Protein AF-A0A0C9RGE3-F1 (afdb_monomer)

Sequence (109 aa):
MDQAPSDNELRKIIDKLAQFVARNGPEFEQMTKNKQKDNPKFSFLFGGDYFNYYQYKVTTEQASKSIKKNKVTKNSISLLDSEIFNEKSDKQQVHLFLFTKVFEKMNFS

Solvent-accessible surface area (backbone atoms only — not comparable to full-atom values): 6732 Å² total; per-residue (Å²): 130,70,62,75,62,88,49,66,66,58,37,51,52,42,53,52,49,16,46,48,28,40,70,77,35,68,68,57,48,55,51,48,47,72,74,35,70,89,37,77,89,49,39,29,79,76,77,39,76,51,31,65,36,36,52,53,43,21,52,49,48,40,54,63,52,62,80,70,71,85,71,90,77,91,87,86,87,84,84,85,70,88,84,77,77,83,66,102,66,50,71,60,50,56,49,49,52,51,44,50,57,51,49,60,72,58,54,85,120

Radius of gyration: 16.35 Å; Cα contacts (8 Å, |Δi|>4): 56; chains: 1; bounding box: 42×37×40 Å

Mean predicted aligned error: 12.07 Å

Organism: NCBI:txid64838

Foldseek 3Di:
DQDQDPDPLLNVVLLVVLLVCLVPHCVLLVVCCVVCVVPPSCVLSVVDRCVVVSVVSNVVSNVVVVVVPDDDDDDDPDPDPVPPDDDPPCVVVVVVVVSVVVVVVVPPD

InterPro domains:
  IPR000061 SWAP/Surp [PF01805] (11-59)
  IPR000061 SWAP/Surp [PS50128] (13-55)
  IPR000061 SWAP/Surp [SM00648] (11-63)
  IPR035967 SWAP/Surp superfamily [G3DSA:1.10.10.790] (2-67)
  IPR035967 SWAP/Surp superfamily [SSF109905] (3-59)

Nearest PDB structures (foldseek):
  7vh9-assembly1_A  TM=6.049E-01  e=6.615E-04  Homo sapiens

Structure (mmCIF, N/CA/C/O backbone):
data_AF-A0A0C9RGE3-F1
#
_entry.id   AF-A0A0C9RGE3-F1
#
loop_
_atom_site.group_PDB
_atom_site.id
_atom_site.type_symbol
_atom_site.label_atom_id
_atom_site.label_alt_id
_atom_site.label_comp_id
_atom_site.label_asym_id
_atom_site.label_entity_id
_atom_site.label_seq_id
_atom_site.pdbx_PDB_ins_code
_atom_site.Cartn_x
_atom_site.Cartn_y
_atom_site.Cartn_z
_atom_site.occupancy
_atom_site.B_iso_or_equiv
_atom_site.auth_seq_id
_atom_site.auth_comp_id
_atom_site.auth_asym_id
_atom_si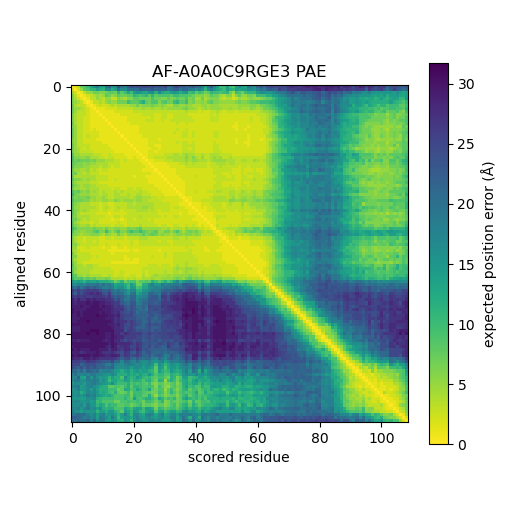te.auth_atom_id
_atom_site.pdbx_PDB_model_num
ATOM 1 N N . MET A 1 1 ? 6.937 -19.970 5.273 1.00 50.19 1 MET A N 1
ATOM 2 C CA . MET A 1 1 ? 7.220 -18.638 5.843 1.00 50.19 1 MET A CA 1
ATOM 3 C C . MET A 1 1 ? 7.500 -17.727 4.674 1.00 50.19 1 MET A C 1
ATOM 5 O O . MET A 1 1 ? 8.404 -18.035 3.907 1.00 50.19 1 MET A O 1
ATOM 9 N N . ASP A 1 2 ? 6.673 -16.706 4.486 1.00 60.56 2 ASP A N 1
ATOM 10 C CA . ASP A 1 2 ? 6.745 -15.837 3.314 1.00 60.56 2 ASP A CA 1
ATOM 11 C C . ASP A 1 2 ? 8.046 -15.036 3.333 1.00 60.56 2 ASP A C 1
ATOM 13 O O . ASP A 1 2 ? 8.322 -14.270 4.258 1.00 60.56 2 ASP A O 1
ATOM 17 N N . GLN A 1 3 ? 8.885 -15.294 2.334 1.00 77.94 3 GLN A N 1
ATOM 18 C CA . GLN A 1 3 ? 10.219 -14.730 2.218 1.00 77.94 3 GLN A CA 1
ATOM 19 C C . GLN A 1 3 ? 10.124 -13.216 2.021 1.00 77.94 3 GLN A C 1
ATOM 21 O O . GLN A 1 3 ? 9.426 -12.746 1.127 1.00 77.94 3 GLN A O 1
ATOM 26 N N . ALA A 1 4 ? 10.828 -12.446 2.851 1.00 77.50 4 ALA A N 1
ATOM 27 C CA . ALA A 1 4 ? 10.971 -11.015 2.621 1.00 77.50 4 ALA A CA 1
ATOM 28 C C . ALA A 1 4 ? 11.855 -10.775 1.381 1.00 77.50 4 ALA A C 1
ATOM 30 O O . ALA A 1 4 ? 12.812 -11.529 1.171 1.00 77.50 4 ALA A O 1
ATOM 31 N N . PRO A 1 5 ? 11.594 -9.721 0.590 1.00 82.88 5 PRO A N 1
ATOM 32 C CA . PRO A 1 5 ? 12.460 -9.374 -0.528 1.00 82.88 5 PRO A CA 1
ATOM 33 C C . PRO A 1 5 ? 13.894 -9.107 -0.068 1.00 82.88 5 PRO A C 1
ATOM 35 O O . PRO A 1 5 ? 14.112 -8.413 0.929 1.00 82.88 5 PRO A O 1
ATOM 38 N N . SER A 1 6 ? 14.873 -9.621 -0.8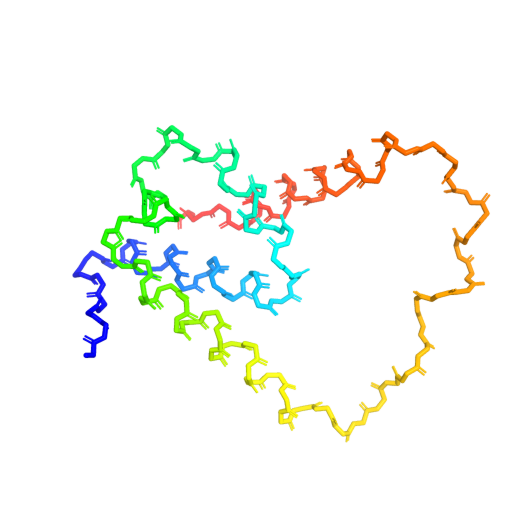17 1.00 84.75 6 SER A N 1
ATOM 39 C CA . SER A 1 6 ? 16.292 -9.283 -0.618 1.00 84.75 6 SER A CA 1
ATOM 40 C C . SER A 1 6 ? 16.588 -7.824 -0.975 1.00 84.75 6 SER A C 1
ATOM 42 O O . SER A 1 6 ? 17.494 -7.217 -0.407 1.00 84.75 6 SER A O 1
ATOM 44 N N . ASP A 1 7 ? 15.807 -7.252 -1.893 1.00 87.81 7 ASP A N 1
ATOM 45 C CA . ASP A 1 7 ? 15.865 -5.836 -2.232 1.00 87.81 7 ASP A CA 1
ATOM 46 C C . ASP A 1 7 ? 15.255 -4.992 -1.099 1.00 87.81 7 ASP A C 1
ATOM 48 O O . ASP A 1 7 ? 14.054 -5.048 -0.810 1.00 87.81 7 ASP A O 1
ATOM 52 N N . ASN A 1 8 ? 16.107 -4.187 -0.459 1.00 87.94 8 ASN A N 1
ATOM 53 C CA . ASN A 1 8 ? 15.714 -3.288 0.621 1.00 87.94 8 ASN A CA 1
ATOM 54 C C . ASN A 1 8 ? 14.681 -2.247 0.171 1.00 87.94 8 ASN A C 1
ATOM 56 O O . ASN A 1 8 ? 13.817 -1.881 0.970 1.00 87.94 8 ASN A O 1
ATOM 60 N N . GLU A 1 9 ? 14.740 -1.781 -1.076 1.00 87.00 9 GLU A N 1
ATOM 61 C CA . GLU A 1 9 ? 13.781 -0.811 -1.602 1.00 87.00 9 GLU A CA 1
ATOM 62 C C . GLU A 1 9 ? 12.417 -1.462 -1.822 1.00 87.00 9 GLU A C 1
ATOM 64 O O . GLU A 1 9 ? 11.402 -0.937 -1.359 1.00 87.00 9 GLU A O 1
ATOM 69 N N . LEU A 1 10 ? 12.381 -2.659 -2.414 1.00 88.81 10 LEU A N 1
ATOM 70 C CA . LEU A 1 10 ? 11.139 -3.418 -2.570 1.00 88.81 10 LEU A CA 1
ATOM 71 C C . LEU A 1 10 ? 10.499 -3.744 -1.214 1.00 88.81 10 LEU A C 1
ATOM 73 O O . LEU A 1 10 ? 9.293 -3.561 -1.035 1.00 88.81 10 LEU A O 1
ATOM 77 N N . ARG A 1 11 ? 11.305 -4.145 -0.222 1.00 89.81 11 ARG A N 1
ATOM 78 C CA . ARG A 1 11 ? 10.816 -4.384 1.143 1.00 89.81 11 ARG A CA 1
ATOM 79 C C . ARG A 1 11 ? 10.190 -3.128 1.747 1.00 89.81 11 ARG A C 1
ATOM 81 O O . ARG A 1 11 ? 9.078 -3.200 2.263 1.00 89.81 11 ARG A O 1
ATOM 88 N N . LYS A 1 12 ? 10.853 -1.969 1.638 1.00 88.62 12 LYS A N 1
ATOM 89 C CA . LYS A 1 12 ? 10.312 -0.682 2.116 1.00 88.62 12 LYS A CA 1
ATOM 90 C C . LYS A 1 12 ? 8.992 -0.331 1.432 1.00 88.62 12 LYS A C 1
ATOM 92 O O . LYS A 1 12 ? 8.083 0.155 2.104 1.00 88.62 12 LYS A O 1
ATOM 97 N N . ILE A 1 13 ? 8.880 -0.561 0.122 1.00 88.94 13 ILE A N 1
ATOM 98 C CA . ILE A 1 13 ? 7.649 -0.312 -0.642 1.00 88.94 13 ILE A CA 1
ATOM 99 C C . ILE A 1 13 ? 6.504 -1.161 -0.096 1.00 88.94 13 ILE A C 1
ATOM 101 O O . ILE A 1 13 ? 5.449 -0.617 0.240 1.00 88.94 13 ILE A O 1
ATOM 105 N N . ILE A 1 14 ? 6.732 -2.467 0.060 1.00 91.12 14 ILE A N 1
ATOM 106 C CA . ILE A 1 14 ? 5.733 -3.402 0.585 1.00 91.12 14 ILE A CA 1
ATOM 107 C C . ILE A 1 14 ? 5.330 -3.026 2.015 1.00 91.12 14 ILE A C 1
ATOM 109 O O . ILE A 1 14 ? 4.138 -2.927 2.303 1.00 91.12 14 ILE A O 1
ATOM 113 N N . ASP A 1 15 ? 6.298 -2.751 2.891 1.00 90.00 15 ASP A N 1
ATOM 114 C CA . ASP A 1 15 ? 6.050 -2.379 4.286 1.00 90.00 15 ASP A CA 1
ATOM 115 C C . ASP A 1 15 ? 5.216 -1.095 4.406 1.00 90.00 15 ASP A C 1
ATOM 117 O O . ASP A 1 15 ? 4.213 -1.066 5.129 1.00 90.00 15 ASP A O 1
ATOM 121 N N . LYS A 1 16 ? 5.590 -0.024 3.688 1.00 88.69 16 LYS A N 1
ATOM 122 C CA . LYS A 1 16 ? 4.835 1.239 3.741 1.00 88.69 16 LYS A CA 1
ATOM 123 C C . LYS A 1 16 ? 3.443 1.081 3.141 1.00 88.69 16 LYS A C 1
ATOM 125 O O . LYS A 1 16 ? 2.485 1.603 3.711 1.00 88.69 16 LYS A O 1
ATOM 130 N N . LEU A 1 17 ? 3.311 0.364 2.021 1.00 89.62 17 LEU A N 1
ATOM 131 C CA . LEU A 1 17 ? 2.005 0.133 1.409 1.00 89.62 17 LEU A CA 1
ATOM 132 C C . LEU A 1 17 ? 1.105 -0.686 2.336 1.00 89.62 17 LEU A C 1
ATOM 134 O O . LEU A 1 17 ? -0.062 -0.345 2.513 1.00 89.62 17 LEU A O 1
ATOM 138 N N . ALA A 1 18 ? 1.646 -1.724 2.971 1.00 91.31 18 ALA A N 1
ATOM 139 C CA . ALA A 1 18 ? 0.907 -2.542 3.918 1.00 91.31 18 ALA A CA 1
ATOM 140 C C . ALA A 1 18 ? 0.403 -1.721 5.108 1.00 91.31 18 ALA A C 1
ATOM 142 O O . ALA A 1 18 ? -0.773 -1.798 5.458 1.00 91.31 18 ALA A O 1
ATOM 143 N N . GLN A 1 19 ? 1.256 -0.867 5.678 1.00 87.88 19 GLN A N 1
ATOM 144 C CA . GLN A 1 19 ? 0.862 0.054 6.740 1.00 87.88 19 GLN A CA 1
ATOM 145 C C . GLN A 1 19 ? -0.210 1.050 6.275 1.00 87.88 19 GLN A C 1
ATOM 147 O O . GLN A 1 19 ? -1.135 1.368 7.026 1.00 87.88 19 GLN A O 1
ATOM 152 N N . PHE A 1 20 ? -0.099 1.556 5.048 1.00 84.75 20 PHE A N 1
ATOM 153 C CA . PHE A 1 20 ? -1.057 2.497 4.484 1.00 84.75 20 PHE A CA 1
ATOM 154 C C . PHE A 1 20 ? -2.433 1.854 4.269 1.00 84.75 20 PHE A C 1
ATOM 156 O O . PHE A 1 20 ? -3.440 2.405 4.715 1.00 84.75 20 PHE A O 1
ATOM 163 N N . VAL A 1 21 ? -2.481 0.662 3.677 1.00 88.31 21 VAL A N 1
ATOM 164 C CA . VAL A 1 21 ? -3.720 -0.100 3.451 1.00 88.31 21 VAL A CA 1
ATOM 165 C C . VAL A 1 21 ? -4.326 -0.567 4.774 1.00 88.31 21 VAL A C 1
ATOM 167 O O . VAL A 1 21 ? -5.522 -0.405 5.004 1.00 88.31 21 VAL A O 1
ATOM 170 N N . ALA A 1 22 ? -3.508 -1.027 5.723 1.00 87.00 22 ALA A N 1
ATOM 171 C CA . ALA A 1 22 ? -3.962 -1.342 7.076 1.00 87.00 22 ALA A CA 1
ATOM 172 C C . ALA A 1 22 ? -4.540 -0.124 7.816 1.00 87.00 22 ALA A C 1
ATOM 174 O O . ALA A 1 22 ? -5.381 -0.258 8.715 1.00 87.00 22 ALA A O 1
ATOM 175 N N . ARG A 1 23 ? -4.077 1.085 7.473 1.00 82.19 23 ARG A N 1
ATOM 176 C CA . ARG A 1 23 ? -4.555 2.318 8.091 1.00 82.19 23 ARG A CA 1
ATOM 177 C C . ARG A 1 23 ? -5.849 2.834 7.496 1.00 82.19 23 ARG A C 1
ATOM 179 O O . ARG A 1 23 ? -6.708 3.219 8.289 1.00 82.19 23 ARG A O 1
ATOM 186 N N . ASN A 1 24 ? -5.936 2.852 6.172 1.00 78.00 24 ASN A N 1
ATOM 187 C CA . ASN A 1 24 ? -6.969 3.572 5.438 1.00 78.00 24 ASN A CA 1
ATOM 188 C C . ASN A 1 24 ? -8.014 2.661 4.779 1.00 78.00 24 ASN A C 1
ATOM 190 O O . ASN A 1 24 ? -9.076 3.153 4.423 1.00 78.00 24 ASN A O 1
ATOM 194 N N . GLY A 1 25 ? -7.744 1.359 4.663 1.00 81.19 25 GLY A N 1
ATOM 195 C CA . GLY A 1 25 ? -8.670 0.375 4.105 1.00 81.19 25 GLY A CA 1
ATOM 196 C C . GLY A 1 25 ? -8.205 -0.240 2.777 1.00 81.19 25 GLY A C 1
ATOM 197 O O . GLY A 1 25 ? -7.257 0.251 2.152 1.00 81.19 25 GLY A O 1
ATOM 198 N N . PRO A 1 26 ? -8.855 -1.338 2.350 1.00 80.88 26 PRO A N 1
ATOM 199 C CA . PRO A 1 26 ? -8.547 -2.058 1.110 1.00 80.88 26 PRO A CA 1
ATOM 200 C C . PRO A 1 26 ? -8.850 -1.260 -0.172 1.00 80.88 26 PRO A C 1
ATOM 202 O O . PRO A 1 26 ? -8.291 -1.556 -1.226 1.00 80.88 26 PRO A O 1
ATOM 205 N N . GLU A 1 27 ? -9.678 -0.215 -0.114 1.00 80.81 27 GLU A N 1
ATOM 206 C CA . GLU A 1 27 ? -9.984 0.663 -1.254 1.00 80.81 27 GLU A CA 1
ATOM 207 C C . GLU A 1 27 ? -8.712 1.324 -1.80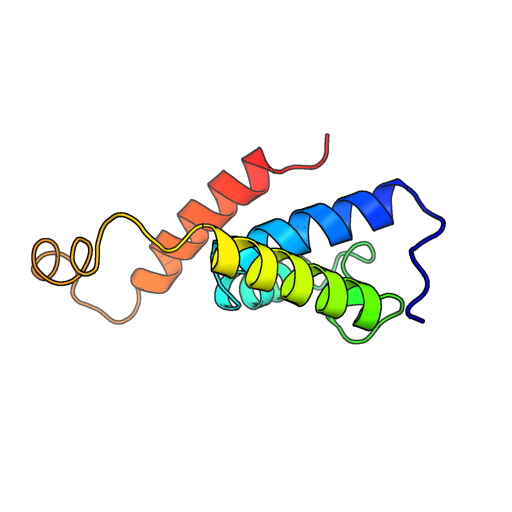6 1.00 80.81 27 GLU A C 1
ATOM 209 O O . GLU A 1 27 ? -8.526 1.465 -3.016 1.00 80.81 27 GLU A O 1
ATOM 214 N N . PHE A 1 28 ? -7.778 1.658 -0.917 1.00 83.25 28 PHE A N 1
ATOM 215 C CA . PHE A 1 28 ? -6.486 2.228 -1.280 1.00 83.25 28 PHE A CA 1
ATOM 216 C C . PHE A 1 28 ? -5.551 1.233 -1.971 1.00 83.25 28 PHE A C 1
ATOM 218 O O . PHE A 1 28 ? -4.730 1.632 -2.802 1.00 83.25 28 PHE A O 1
ATOM 225 N N . GLU A 1 29 ? -5.680 -0.059 -1.666 1.00 87.00 29 GLU A N 1
ATOM 226 C CA . GLU A 1 29 ? -4.958 -1.109 -2.383 1.00 87.00 29 GLU A CA 1
ATOM 227 C C . GLU A 1 29 ? -5.410 -1.150 -3.846 1.00 87.00 29 GLU A C 1
ATOM 229 O O . GLU A 1 29 ? -4.574 -1.128 -4.748 1.00 87.00 29 GLU A O 1
ATOM 234 N N . GLN A 1 30 ? -6.725 -1.120 -4.088 1.00 84.88 30 GLN A N 1
ATOM 235 C CA . GLN A 1 30 ? -7.307 -1.123 -5.437 1.00 84.88 30 GLN A CA 1
ATOM 236 C C . GLN A 1 30 ? -6.873 0.098 -6.255 1.00 84.88 30 GLN A C 1
ATOM 238 O O . GLN A 1 30 ? -6.520 -0.013 -7.428 1.00 84.88 30 GLN A O 1
ATOM 243 N N . MET A 1 31 ? -6.823 1.273 -5.632 1.00 81.62 31 MET A N 1
ATOM 244 C CA . MET A 1 31 ? -6.346 2.482 -6.305 1.00 81.62 31 MET A CA 1
ATOM 245 C C . MET A 1 31 ? -4.855 2.421 -6.627 1.00 81.62 31 MET A C 1
ATOM 247 O O . MET A 1 31 ? -4.448 2.821 -7.718 1.00 81.62 31 MET A O 1
ATOM 251 N N . THR A 1 32 ? -4.046 1.886 -5.706 1.00 84.25 32 THR A N 1
ATOM 252 C CA . THR A 1 32 ? -2.610 1.683 -5.934 1.00 84.25 32 THR A CA 1
ATOM 253 C C . THR A 1 32 ? -2.384 0.694 -7.072 1.00 84.25 32 THR A C 1
ATOM 255 O O . THR A 1 32 ? -1.593 0.989 -7.963 1.00 84.25 32 THR A O 1
ATOM 258 N N . LYS A 1 33 ? -3.140 -0.412 -7.110 1.00 87.44 33 LYS A N 1
ATOM 259 C CA . LYS A 1 33 ? -3.164 -1.358 -8.235 1.00 87.44 33 LYS A CA 1
ATOM 260 C C . LYS A 1 33 ? -3.460 -0.632 -9.546 1.00 87.44 33 LYS A C 1
ATOM 262 O O . LYS A 1 33 ? -2.642 -0.651 -10.454 1.00 87.44 33 LYS A O 1
ATOM 267 N N . ASN A 1 34 ? -4.561 0.107 -9.628 1.00 85.81 34 ASN A N 1
ATOM 268 C CA . ASN A 1 34 ? -4.934 0.801 -10.863 1.00 85.81 34 ASN A CA 1
ATOM 269 C C . ASN A 1 34 ? -3.885 1.827 -11.324 1.00 85.81 34 ASN A C 1
ATOM 271 O O . ASN A 1 34 ? -3.645 1.960 -12.523 1.00 85.81 34 ASN A O 1
ATOM 275 N N . LYS A 1 35 ? -3.248 2.544 -10.389 1.00 82.62 35 LYS A N 1
ATOM 276 C CA . LYS A 1 35 ? -2.263 3.592 -10.701 1.00 82.62 35 LYS A CA 1
ATOM 277 C C . LYS A 1 35 ? -0.878 3.042 -11.044 1.00 82.62 35 LYS A C 1
ATOM 279 O O . LYS A 1 35 ? -0.170 3.660 -11.830 1.00 82.62 35 LYS A O 1
ATOM 284 N N . GLN A 1 36 ? -0.492 1.920 -10.440 1.00 86.31 36 GLN A N 1
ATOM 285 C CA . GLN A 1 36 ? 0.838 1.314 -10.562 1.00 86.31 36 GLN A CA 1
ATOM 286 C C . GLN A 1 36 ? 0.821 0.009 -11.366 1.00 86.31 36 GLN A C 1
ATOM 288 O O . GLN A 1 36 ? 1.792 -0.741 -11.323 1.00 86.31 36 GLN A O 1
ATOM 293 N N . LYS A 1 37 ? -0.254 -0.262 -12.118 1.00 84.81 37 LYS A N 1
ATOM 294 C CA . LYS A 1 37 ? -0.385 -1.464 -12.957 1.00 84.81 37 LYS A CA 1
ATOM 295 C C . LYS A 1 37 ? 0.777 -1.645 -13.941 1.00 84.81 37 LYS A C 1
ATOM 297 O O . LYS A 1 37 ? 1.166 -2.771 -14.215 1.00 84.81 37 LYS A O 1
ATOM 302 N N . ASP A 1 38 ? 1.352 -0.539 -14.412 1.00 85.38 38 ASP A N 1
ATOM 303 C CA . ASP A 1 38 ? 2.453 -0.529 -15.380 1.00 85.38 38 ASP A CA 1
ATOM 304 C C . ASP A 1 38 ? 3.834 -0.446 -14.692 1.00 85.38 38 ASP A C 1
ATOM 306 O O . ASP A 1 38 ? 4.865 -0.384 -15.357 1.00 85.38 38 ASP A O 1
ATOM 310 N N . ASN A 1 39 ? 3.881 -0.430 -13.351 1.00 84.94 39 ASN A N 1
ATOM 311 C CA . ASN A 1 39 ? 5.116 -0.314 -12.582 1.00 84.94 39 ASN A CA 1
ATOM 312 C C . ASN A 1 39 ? 5.556 -1.683 -12.030 1.00 84.94 39 ASN A C 1
ATOM 314 O O . ASN A 1 39 ? 4.914 -2.212 -11.115 1.00 84.94 39 ASN A O 1
ATOM 318 N N . PRO A 1 40 ? 6.699 -2.234 -12.480 1.00 86.38 40 PRO A N 1
ATOM 319 C CA . PRO A 1 40 ? 7.166 -3.546 -12.038 1.00 86.38 40 PRO A CA 1
ATOM 320 C C . PRO A 1 40 ? 7.471 -3.605 -10.535 1.00 86.38 40 PRO A C 1
ATOM 322 O O . PRO A 1 40 ? 7.381 -4.679 -9.942 1.00 86.38 40 PRO A O 1
ATOM 325 N N . LYS A 1 41 ? 7.746 -2.467 -9.876 1.00 84.56 41 LYS A N 1
ATOM 326 C CA . LYS A 1 41 ? 7.944 -2.414 -8.415 1.00 84.56 41 LYS A CA 1
ATOM 327 C C . LYS A 1 41 ? 6.686 -2.782 -7.624 1.00 84.56 41 LYS A C 1
ATOM 329 O O . LYS A 1 41 ? 6.800 -3.155 -6.464 1.00 84.56 41 LYS A O 1
ATOM 334 N N . PHE A 1 42 ? 5.507 -2.685 -8.24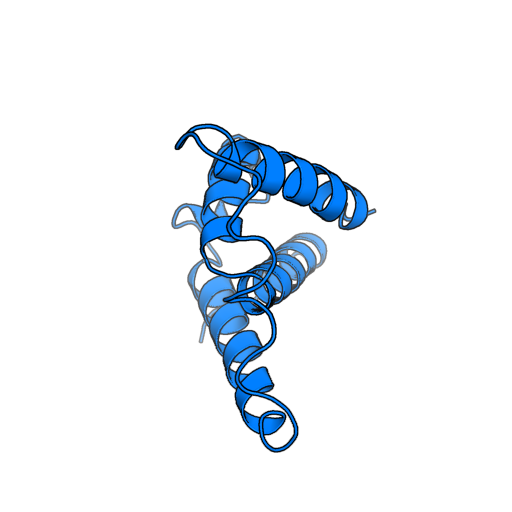0 1.00 88.31 42 PHE A N 1
ATOM 335 C CA . PHE A 1 42 ? 4.213 -3.042 -7.649 1.00 88.31 42 PHE A CA 1
ATOM 336 C C . PHE A 1 42 ? 3.638 -4.344 -8.221 1.00 88.31 42 PHE A C 1
ATOM 338 O O . PHE A 1 42 ? 2.494 -4.688 -7.930 1.00 88.31 42 PHE A O 1
ATOM 345 N N . SER A 1 43 ? 4.426 -5.100 -8.992 1.00 88.75 43 SER A N 1
ATOM 346 C CA . SER A 1 43 ? 4.017 -6.393 -9.564 1.00 88.75 43 SER A CA 1
ATOM 347 C C . SER A 1 43 ? 3.540 -7.395 -8.503 1.00 88.75 43 SER A C 1
ATOM 349 O O . SER A 1 43 ? 2.606 -8.156 -8.756 1.00 88.75 43 SER A O 1
ATOM 351 N N . PHE A 1 44 ? 4.086 -7.325 -7.282 1.00 90.12 44 PHE A N 1
ATOM 352 C CA . PHE A 1 44 ? 3.658 -8.137 -6.137 1.00 90.12 44 PHE A CA 1
ATOM 353 C C . PHE A 1 44 ? 2.164 -7.985 -5.804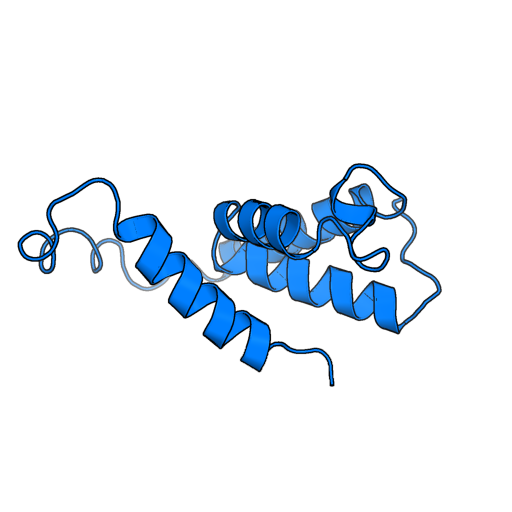 1.00 90.12 44 PHE A C 1
ATOM 355 O O . PHE A 1 44 ? 1.567 -8.907 -5.260 1.00 90.12 44 PHE A O 1
ATOM 362 N N . LEU A 1 45 ? 1.521 -6.860 -6.145 1.00 89.94 45 LEU A N 1
ATOM 363 C CA . LEU A 1 45 ? 0.085 -6.661 -5.915 1.00 89.94 45 LEU A CA 1
ATOM 364 C C . LEU A 1 45 ? -0.799 -7.512 -6.836 1.00 89.94 45 LEU A C 1
ATOM 366 O O . LEU A 1 45 ? -1.969 -7.734 -6.520 1.00 89.94 45 LEU A O 1
ATOM 370 N N . PHE A 1 46 ? -0.263 -7.983 -7.959 1.00 89.12 46 PHE A N 1
ATOM 371 C CA . PHE A 1 46 ? -1.002 -8.691 -9.005 1.00 89.12 46 PHE A CA 1
ATOM 372 C C . PHE A 1 46 ? -0.765 -10.206 -8.981 1.00 89.12 46 PHE A C 1
ATOM 374 O O . PHE A 1 46 ? -0.883 -10.866 -10.007 1.00 89.12 46 PHE A O 1
ATOM 381 N N . GLY A 1 47 ? -0.434 -10.761 -7.811 1.00 81.56 47 GLY A N 1
ATOM 382 C CA . GLY A 1 47 ? -0.138 -12.189 -7.666 1.00 81.56 47 GLY A CA 1
ATOM 383 C C . GLY A 1 47 ? 1.294 -12.564 -8.053 1.00 81.56 47 GLY A C 1
ATOM 384 O O . GLY A 1 47 ? 1.542 -13.706 -8.424 1.00 81.56 47 GLY A O 1
ATOM 385 N N . GLY A 1 48 ? 2.223 -11.606 -7.987 1.00 80.50 48 GLY A N 1
ATOM 386 C CA . GLY A 1 48 ? 3.654 -11.861 -8.136 1.00 80.50 48 GLY A CA 1
ATOM 387 C C . GLY A 1 48 ? 4.321 -12.341 -6.845 1.00 80.50 48 GLY A C 1
ATOM 388 O O . GLY A 1 48 ? 3.677 -12.535 -5.807 1.00 80.50 48 GLY A O 1
ATOM 389 N N . ASP A 1 49 ? 5.646 -12.467 -6.904 1.00 82.94 49 ASP A N 1
ATOM 390 C CA . ASP A 1 49 ? 6.470 -12.741 -5.730 1.00 82.94 49 ASP A CA 1
ATOM 391 C C . ASP A 1 49 ? 6.190 -11.715 -4.626 1.00 82.94 49 ASP A C 1
ATOM 393 O O . ASP A 1 49 ? 5.909 -10.545 -4.890 1.00 82.94 49 ASP A O 1
ATOM 397 N N . TYR A 1 50 ? 6.267 -12.153 -3.369 1.00 89.38 50 TYR A N 1
ATOM 398 C CA . TYR A 1 50 ? 6.031 -11.321 -2.181 1.00 89.38 50 TYR A CA 1
ATOM 399 C C . TYR A 1 50 ? 4.577 -10.883 -1.938 1.00 89.38 50 TYR A C 1
ATOM 401 O O . TYR A 1 50 ? 4.334 -10.168 -0.963 1.00 89.38 50 TYR A O 1
ATOM 409 N N . PHE A 1 51 ? 3.596 -11.349 -2.724 1.00 89.69 51 PHE A N 1
ATOM 410 C CA . PHE A 1 51 ? 2.176 -11.105 -2.431 1.00 89.69 51 PHE A CA 1
ATOM 411 C C . PHE A 1 51 ? 1.782 -11.593 -1.027 1.00 89.69 51 PHE A C 1
ATOM 413 O O . PHE A 1 51 ? 1.201 -10.839 -0.248 1.00 89.69 51 PHE A O 1
ATOM 420 N N . ASN A 1 52 ? 2.181 -12.812 -0.651 1.00 89.88 52 ASN A N 1
ATOM 421 C CA . ASN A 1 52 ? 1.898 -13.347 0.684 1.00 89.88 52 ASN A CA 1
ATOM 422 C C . ASN A 1 52 ? 2.581 -12.528 1.792 1.00 89.88 52 ASN A C 1
ATOM 424 O O . ASN A 1 52 ? 1.973 -12.239 2.821 1.00 89.88 52 ASN A O 1
ATOM 428 N N . TYR A 1 53 ? 3.829 -12.095 1.563 1.00 90.56 53 TYR A N 1
ATOM 429 C CA . TYR A 1 53 ? 4.552 -11.227 2.495 1.00 90.56 53 TYR A CA 1
ATOM 430 C C . TYR A 1 53 ? 3.809 -9.895 2.688 1.00 90.56 53 TYR A C 1
ATOM 432 O O . TYR A 1 53 ? 3.599 -9.459 3.820 1.00 90.56 53 TYR A O 1
ATOM 440 N N . TYR A 1 54 ? 3.323 -9.290 1.601 1.00 92.12 54 TYR A N 1
ATOM 441 C CA . TYR A 1 54 ? 2.469 -8.106 1.652 1.00 92.12 54 TYR A CA 1
ATOM 442 C C . TYR A 1 54 ? 1.180 -8.347 2.457 1.00 92.12 54 TYR A C 1
ATOM 444 O O . TYR A 1 54 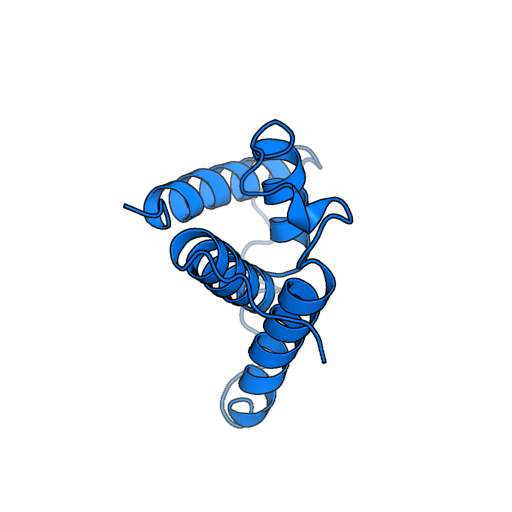? 0.876 -7.569 3.364 1.00 92.12 54 TYR A O 1
ATOM 452 N N . GLN A 1 55 ? 0.447 -9.434 2.196 1.00 90.56 55 GLN A N 1
ATOM 453 C CA . GLN A 1 55 ? -0.785 -9.759 2.927 1.00 90.56 55 GLN A CA 1
ATOM 454 C C . GLN A 1 55 ? -0.539 -9.980 4.424 1.00 90.56 55 GLN A C 1
ATOM 456 O O . GLN A 1 55 ? -1.293 -9.476 5.265 1.00 90.56 55 GLN A O 1
ATOM 461 N N . TYR A 1 56 ? 0.539 -10.687 4.769 1.00 90.50 56 TYR A N 1
ATOM 462 C CA . TYR A 1 56 ? 0.966 -10.876 6.152 1.00 90.50 56 TYR A CA 1
ATOM 463 C C . TYR A 1 56 ? 1.238 -9.532 6.837 1.00 90.50 56 TYR A C 1
ATOM 465 O O . TYR A 1 56 ? 0.763 -9.288 7.950 1.00 90.50 56 TYR A O 1
ATOM 473 N N . LYS A 1 57 ? 1.951 -8.625 6.159 1.00 91.25 57 LYS A N 1
ATOM 474 C CA . LYS A 1 57 ? 2.221 -7.276 6.663 1.00 91.25 57 LYS A CA 1
ATOM 475 C C . LYS A 1 57 ? 0.934 -6.485 6.878 1.00 91.25 57 LYS A C 1
ATOM 477 O O . LYS A 1 57 ? 0.756 -5.946 7.965 1.00 91.25 57 LYS A O 1
ATOM 482 N N . VAL A 1 58 ? 0.016 -6.460 5.908 1.00 89.88 58 VAL A N 1
ATOM 483 C CA . VAL A 1 58 ? -1.281 -5.766 6.047 1.00 89.88 58 VAL A CA 1
ATOM 484 C C . VAL A 1 58 ? -2.032 -6.293 7.267 1.00 89.88 58 VAL A C 1
ATOM 486 O O . VAL A 1 58 ? -2.455 -5.512 8.117 1.00 89.88 58 VAL A O 1
ATOM 489 N N . THR A 1 59 ? -2.133 -7.616 7.394 1.00 88.81 59 THR A N 1
ATOM 490 C CA . THR A 1 59 ? -2.842 -8.273 8.500 1.00 88.81 59 THR A CA 1
ATOM 491 C C . THR A 1 59 ? -2.197 -7.953 9.849 1.00 88.81 59 THR A C 1
ATOM 493 O O . THR A 1 59 ? -2.892 -7.626 10.809 1.00 88.81 59 THR A O 1
ATOM 496 N N . THR A 1 60 ? -0.865 -7.972 9.926 1.00 88.06 60 THR A N 1
ATOM 497 C CA . THR A 1 60 ? -0.108 -7.650 11.147 1.00 88.06 60 THR A CA 1
ATOM 498 C C . THR A 1 60 ? -0.304 -6.192 11.566 1.00 88.06 60 THR A C 1
ATOM 500 O O . THR A 1 60 ? -0.546 -5.900 12.741 1.00 88.06 60 THR A O 1
ATOM 503 N N . GLU A 1 61 ? -0.248 -5.258 10.616 1.00 87.12 61 GLU A N 1
ATOM 504 C CA . GLU A 1 61 ? -0.462 -3.829 10.869 1.00 87.12 61 GLU A CA 1
ATOM 505 C C . GLU A 1 61 ? -1.924 -3.546 11.274 1.00 87.12 61 GLU A C 1
ATOM 507 O O . GLU A 1 61 ? -2.180 -2.723 12.157 1.00 87.12 61 GLU A O 1
ATOM 512 N N . GLN A 1 62 ? -2.893 -4.267 10.692 1.00 82.75 62 GLN A N 1
ATOM 513 C CA . GLN A 1 62 ? -4.306 -4.199 11.087 1.00 82.75 62 GLN A CA 1
ATOM 514 C C . GLN A 1 62 ? -4.522 -4.756 12.500 1.00 82.75 62 GLN A C 1
ATOM 516 O O . GLN A 1 62 ? -5.167 -4.107 13.327 1.00 82.75 62 GLN A O 1
ATOM 521 N N . ALA A 1 63 ? -3.937 -5.917 12.809 1.00 79.88 63 ALA A N 1
ATOM 522 C CA . ALA A 1 63 ? -4.038 -6.561 14.115 1.00 79.88 63 ALA A CA 1
ATOM 523 C C . ALA A 1 63 ? -3.376 -5.729 15.227 1.00 79.88 63 ALA A C 1
ATOM 525 O O . ALA A 1 63 ? -3.903 -5.656 16.338 1.00 79.88 63 ALA A O 1
ATOM 526 N N . SER A 1 64 ? -2.289 -5.015 14.919 1.00 65.50 64 SER A N 1
ATOM 527 C CA . SER A 1 64 ? -1.599 -4.115 15.855 1.00 65.50 64 SER A CA 1
ATOM 528 C C . SER A 1 64 ? -2.468 -2.931 16.316 1.00 65.50 64 SER A C 1
ATOM 530 O O . SER A 1 64 ? -2.239 -2.372 17.391 1.00 65.50 64 SER A O 1
ATOM 532 N N . LYS A 1 65 ? -3.520 -2.562 15.566 1.00 57.47 65 LYS A N 1
ATOM 533 C CA . LYS A 1 65 ? -4.506 -1.554 16.002 1.00 57.47 65 LYS A CA 1
ATOM 534 C C . LYS A 1 65 ? -5.503 -2.088 17.036 1.00 57.47 65 LYS A C 1
ATOM 536 O O . LYS A 1 65 ? -6.095 -1.284 17.755 1.00 57.47 65 LYS A O 1
ATOM 541 N N . SER A 1 66 ? -5.687 -3.404 17.138 1.00 52.19 66 SER A N 1
ATOM 542 C CA . SER A 1 66 ? -6.647 -4.037 18.059 1.00 52.19 66 SER A CA 1
ATOM 543 C C . SER A 1 66 ? -6.294 -3.802 19.527 1.00 52.19 66 SER A C 1
ATOM 545 O O . SER A 1 66 ? -7.183 -3.670 20.360 1.00 52.19 66 SER A O 1
ATOM 547 N N . ILE A 1 67 ? -5.001 -3.677 19.846 1.00 50.41 67 ILE A N 1
ATOM 548 C CA . ILE A 1 67 ? -4.509 -3.562 21.229 1.00 50.41 67 ILE A CA 1
ATOM 549 C C . ILE A 1 67 ? -4.614 -2.118 21.769 1.00 50.41 67 ILE A C 1
ATOM 551 O O . ILE A 1 67 ? -4.617 -1.904 22.977 1.00 50.41 67 ILE A O 1
ATOM 555 N N . LYS A 1 68 ? -4.803 -1.107 20.905 1.00 43.81 68 LYS A N 1
ATOM 556 C CA . LYS A 1 68 ? -5.001 0.305 21.308 1.00 43.81 68 LYS A CA 1
ATOM 557 C C . LYS A 1 68 ? -6.455 0.793 21.220 1.00 43.81 68 LYS A C 1
ATOM 559 O O . LYS A 1 68 ? -6.696 1.994 21.278 1.00 43.81 68 LYS A O 1
ATOM 564 N N . LYS A 1 69 ? -7.442 -0.104 21.105 1.00 39.84 69 LYS A N 1
ATOM 565 C CA . LYS A 1 69 ? -8.875 0.248 21.100 1.00 39.84 69 LYS A CA 1
ATOM 566 C C . LYS A 1 69 ? -9.548 -0.071 22.439 1.00 39.84 69 LYS A C 1
ATOM 568 O O . LYS A 1 69 ? -10.500 -0.830 22.490 1.00 39.84 69 LYS A O 1
ATOM 573 N N . ASN A 1 70 ? -9.068 0.540 23.520 1.00 39.28 70 ASN A N 1
ATOM 574 C CA . ASN A 1 70 ? -9.848 0.722 24.750 1.00 39.28 70 ASN A CA 1
ATOM 575 C C . ASN A 1 70 ? -9.565 2.109 25.342 1.00 39.28 70 ASN A C 1
ATOM 577 O O . ASN A 1 70 ? -9.015 2.241 26.430 1.00 39.28 70 ASN A O 1
ATOM 581 N N . LYS A 1 71 ? -9.903 3.152 24.574 1.00 36.16 71 LYS A N 1
ATOM 582 C CA . LYS A 1 71 ? -10.382 4.459 25.055 1.00 36.16 71 LYS A CA 1
ATOM 583 C C . LYS A 1 71 ? -10.732 5.333 23.844 1.00 36.16 71 LYS A C 1
ATOM 585 O O . LYS A 1 71 ? -9.829 5.700 23.104 1.00 36.16 71 LYS A O 1
ATOM 590 N N . VAL A 1 72 ? -12.027 5.676 23.733 1.00 38.38 72 VAL A N 1
ATOM 591 C CA . VAL A 1 72 ? -12.590 6.839 23.000 1.00 38.38 72 VAL A CA 1
ATOM 592 C C . VAL A 1 72 ? -12.547 6.688 21.458 1.00 38.38 72 VAL A C 1
ATOM 594 O O . VAL A 1 72 ? -11.478 6.585 20.881 1.00 38.38 72 VAL A O 1
ATOM 597 N N . THR A 1 73 ? -13.617 6.637 20.656 1.00 35.09 73 THR A N 1
ATOM 598 C CA . THR A 1 73 ? -15.068 6.819 20.819 1.00 35.09 73 THR A CA 1
ATOM 599 C C . THR A 1 73 ? -15.747 6.206 19.586 1.00 35.09 73 THR A C 1
ATOM 601 O O . THR A 1 73 ? -15.303 6.418 18.458 1.00 35.09 73 THR A O 1
ATOM 604 N N . LYS A 1 74 ? -16.823 5.437 19.788 1.00 45.66 74 LYS A N 1
ATOM 605 C CA . LYS A 1 74 ? -17.842 5.198 18.754 1.00 45.66 74 LYS A CA 1
ATOM 606 C C . LYS A 1 74 ? -18.599 6.522 18.562 1.00 45.66 74 LYS A C 1
ATOM 608 O O . LYS A 1 74 ? -19.052 7.059 19.564 1.00 45.66 74 LYS A O 1
ATOM 613 N N . ASN A 1 75 ? -18.753 6.986 17.320 1.00 36.91 75 ASN A N 1
ATOM 614 C CA . ASN A 1 75 ? -19.505 8.180 16.871 1.00 36.91 75 ASN A CA 1
ATOM 615 C C . ASN A 1 75 ? -18.738 9.511 16.794 1.00 36.91 75 ASN A C 1
ATOM 617 O O . ASN A 1 75 ? -18.925 10.387 17.631 1.00 36.91 75 ASN A O 1
ATOM 621 N N . SER A 1 76 ? -17.995 9.727 15.703 1.00 39.44 76 SER A N 1
ATOM 622 C CA . SER A 1 76 ? -17.719 11.095 15.227 1.00 39.44 76 SER A CA 1
ATOM 623 C C . SER A 1 76 ? -17.404 11.204 13.727 1.00 39.44 76 SER A C 1
ATOM 625 O O . SER A 1 76 ? -16.654 12.093 13.360 1.00 39.44 76 SER A O 1
ATOM 627 N N . ILE A 1 77 ? -17.937 10.330 12.856 1.00 42.62 77 ILE A N 1
ATOM 628 C CA . ILE A 1 77 ? -18.027 10.589 11.395 1.00 42.62 77 ILE A CA 1
ATOM 629 C C . ILE A 1 77 ? -19.255 9.863 10.811 1.00 42.62 77 ILE A C 1
ATOM 631 O O . ILE A 1 77 ? -19.132 9.025 9.922 1.00 42.62 77 ILE A O 1
ATOM 635 N N . SER A 1 78 ? -20.458 10.094 11.344 1.00 42.69 78 SER A N 1
ATOM 636 C CA . SER A 1 78 ? -21.661 9.529 10.705 1.00 42.69 78 SER A CA 1
ATOM 637 C C . SER A 1 78 ? -22.904 10.412 10.664 1.00 42.69 78 SER A C 1
ATOM 639 O O . SER A 1 78 ? -23.901 9.924 10.150 1.00 42.69 78 SER A O 1
ATOM 641 N N . 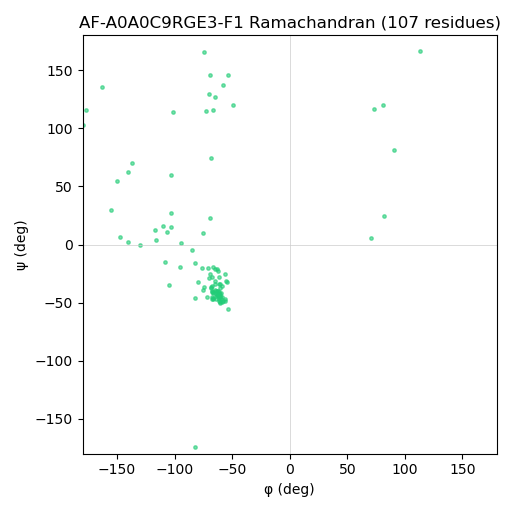LEU A 1 79 ? -22.906 11.667 11.143 1.00 44.06 79 LEU A N 1
ATOM 642 C CA . LEU A 1 79 ? -24.176 12.417 11.247 1.00 44.06 79 LEU A CA 1
ATOM 643 C C . LEU A 1 79 ? -24.131 13.951 11.044 1.00 44.06 79 LEU A C 1
ATOM 645 O O . LEU A 1 79 ? -25.166 14.573 11.245 1.00 44.06 79 LEU A O 1
ATOM 649 N N . LEU A 1 80 ? -23.013 14.585 10.649 1.00 37.88 80 LEU A N 1
ATOM 650 C CA . LEU A 1 80 ? -22.977 16.061 10.491 1.00 37.88 80 LEU A CA 1
ATOM 651 C C . LEU A 1 80 ? -22.408 16.615 9.172 1.00 37.88 80 LEU A C 1
ATOM 653 O O . LEU A 1 80 ? -22.489 17.817 8.972 1.00 37.88 80 LEU A O 1
ATOM 657 N N . ASP A 1 81 ? -21.963 15.776 8.232 1.00 42.38 81 ASP A N 1
ATOM 658 C CA . ASP A 1 81 ? -21.576 16.233 6.876 1.00 42.38 81 ASP A CA 1
ATOM 659 C C . ASP A 1 81 ? -22.466 15.632 5.771 1.00 42.38 81 ASP A C 1
ATOM 661 O O . ASP A 1 81 ? -22.159 15.690 4.582 1.00 42.38 81 ASP A O 1
ATOM 665 N N . SER A 1 82 ? -23.593 15.023 6.149 1.00 42.56 82 SER A N 1
ATOM 666 C CA . SER A 1 82 ? -24.503 14.320 5.236 1.00 42.56 82 SER A CA 1
ATOM 667 C C . SER A 1 82 ? -25.388 15.227 4.367 1.00 42.56 82 SER A C 1
ATOM 669 O O . SER A 1 82 ? -26.261 14.707 3.680 1.00 42.56 82 SER A O 1
ATOM 671 N N . GLU A 1 83 ? -25.154 16.543 4.325 1.00 46.62 83 GLU A N 1
ATOM 672 C CA . GLU A 1 83 ? -25.947 17.487 3.511 1.00 46.62 83 GLU A CA 1
ATOM 673 C C . GLU A 1 83 ? -25.175 18.212 2.394 1.00 46.62 83 GLU A C 1
ATOM 675 O O . GLU A 1 83 ? -25.774 18.988 1.656 1.00 46.62 83 GLU A O 1
ATOM 680 N N . ILE A 1 84 ? -23.887 17.920 2.162 1.00 47.41 84 ILE A N 1
ATOM 681 C CA . ILE A 1 84 ? -23.152 18.485 1.011 1.00 47.41 84 ILE A CA 1
ATOM 682 C C . ILE A 1 84 ? -22.285 17.417 0.335 1.00 47.41 84 ILE A C 1
ATOM 684 O O . ILE A 1 84 ? -21.069 17.440 0.447 1.00 47.41 84 ILE A O 1
ATOM 688 N N . PHE A 1 85 ? -22.898 16.450 -0.347 1.00 33.22 85 PHE A N 1
ATOM 689 C CA . PHE A 1 85 ? -22.502 16.060 -1.711 1.00 33.22 85 PHE A CA 1
ATOM 690 C C . PHE A 1 85 ? -23.405 14.929 -2.200 1.00 33.22 85 PHE A C 1
ATOM 692 O O . PHE A 1 85 ? -23.290 13.763 -1.804 1.00 33.22 85 PHE A O 1
ATOM 699 N N . ASN A 1 86 ? -24.336 15.328 -3.057 1.00 36.88 86 ASN A N 1
ATOM 700 C CA . ASN A 1 86 ? -25.115 14.453 -3.910 1.00 36.88 86 ASN A CA 1
ATOM 701 C C . ASN A 1 86 ? -24.227 13.955 -5.072 1.00 36.88 86 ASN A C 1
ATOM 703 O O . ASN A 1 86 ? -23.175 14.522 -5.329 1.00 36.88 86 ASN A O 1
ATOM 707 N N . GLU A 1 87 ? -24.683 12.919 -5.771 1.00 43.16 87 GLU A N 1
ATOM 708 C CA . GLU A 1 87 ? -24.058 12.256 -6.928 1.00 43.16 87 GLU A CA 1
ATOM 709 C C . GLU A 1 87 ? -22.950 11.228 -6.652 1.00 43.16 87 GLU A C 1
ATOM 711 O O . GLU A 1 87 ? -21.862 11.474 -6.135 1.00 43.16 87 GLU A O 1
ATOM 716 N N . LYS A 1 88 ? -23.225 10.005 -7.112 1.00 44.62 88 LYS A N 1
ATOM 717 C CA . LYS A 1 88 ? -22.367 8.814 -7.048 1.00 44.62 88 LYS A CA 1
ATOM 718 C C . LYS A 1 88 ? -21.111 8.894 -7.950 1.00 44.62 88 LYS A C 1
ATOM 720 O O . LYS A 1 88 ? -20.537 7.861 -8.278 1.00 44.62 88 LYS A O 1
ATOM 725 N N . SER A 1 89 ? -20.674 10.102 -8.311 1.00 47.19 89 SER A N 1
ATOM 726 C CA . SER A 1 89 ? -19.495 10.417 -9.131 1.00 47.19 89 SER A CA 1
ATOM 727 C C . SER A 1 89 ? -18.328 10.962 -8.286 1.00 47.19 89 SER A C 1
ATOM 729 O O . SER A 1 89 ? -17.171 10.604 -8.507 1.00 47.19 89 SER A O 1
ATOM 731 N N . ASP A 1 90 ? -18.607 11.734 -7.228 1.00 55.09 90 ASP A N 1
ATOM 732 C CA . ASP A 1 90 ? -17.571 12.572 -6.602 1.00 55.09 90 ASP A CA 1
ATOM 733 C C . ASP A 1 90 ? -16.855 11.979 -5.395 1.00 55.09 90 ASP A C 1
ATOM 735 O O . ASP A 1 90 ? -15.721 12.361 -5.107 1.00 55.09 90 ASP A O 1
ATOM 739 N N . LYS A 1 91 ? -17.426 10.964 -4.736 1.00 51.94 91 LYS A N 1
ATOM 740 C CA . LYS A 1 91 ? -16.736 10.280 -3.625 1.00 51.94 91 LYS A CA 1
ATOM 741 C C . LYS A 1 91 ? -15.436 9.608 -4.075 1.00 51.94 91 LYS A C 1
ATOM 743 O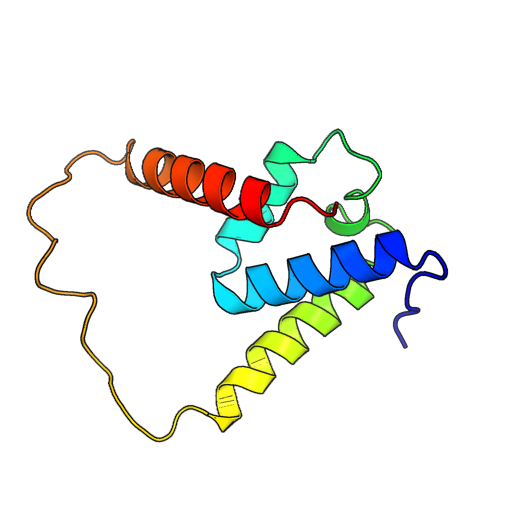 O . LYS A 1 91 ? -14.464 9.587 -3.324 1.00 51.94 91 LYS A O 1
ATOM 748 N N . GLN A 1 92 ? -15.396 9.101 -5.308 1.00 57.06 92 GLN A N 1
ATOM 749 C CA . GLN A 1 92 ? -14.176 8.531 -5.880 1.00 57.06 92 GLN A CA 1
ATOM 750 C C . GLN A 1 92 ? -13.173 9.622 -6.270 1.00 57.06 92 GLN A C 1
ATOM 752 O O . GLN A 1 92 ? -11.980 9.431 -6.055 1.00 57.06 92 GLN A O 1
ATOM 757 N N . GLN A 1 93 ? -13.631 10.777 -6.770 1.00 57.72 93 GLN A N 1
ATOM 758 C CA . GLN A 1 93 ? -12.748 11.889 -7.138 1.00 57.72 93 GLN A CA 1
ATOM 759 C C . GLN A 1 93 ? -12.076 12.531 -5.922 1.00 57.72 93 GLN A C 1
ATOM 761 O O . GLN A 1 93 ? -10.860 12.719 -5.937 1.00 57.72 93 GLN A O 1
ATOM 766 N N . VAL A 1 94 ? -12.815 12.800 -4.838 1.00 64.62 94 VAL A N 1
ATOM 767 C CA . VAL A 1 94 ? -12.217 13.356 -3.606 1.00 64.62 94 VAL A CA 1
ATOM 768 C C . VAL A 1 94 ? -11.237 12.372 -2.973 1.00 64.62 94 VAL A C 1
ATOM 770 O O . VAL A 1 94 ? -10.147 12.759 -2.553 1.00 64.62 94 VAL A O 1
ATOM 773 N N . HIS A 1 95 ? -11.570 11.080 -2.981 1.00 65.56 95 HIS A N 1
ATOM 774 C CA . HIS A 1 95 ? -10.688 10.035 -2.479 1.00 65.56 95 HIS A CA 1
ATOM 775 C C . HIS A 1 95 ? -9.446 9.861 -3.364 1.00 65.56 95 HIS A C 1
ATOM 777 O O . HIS A 1 95 ? -8.351 9.664 -2.849 1.00 65.56 95 HIS A O 1
ATOM 783 N N . LEU A 1 96 ? -9.575 9.998 -4.687 1.00 65.62 96 LEU A N 1
ATOM 784 C CA . LEU A 1 96 ? -8.463 9.980 -5.643 1.00 65.62 96 LEU A CA 1
ATOM 785 C C . LEU A 1 96 ? -7.556 11.201 -5.514 1.00 65.62 96 LEU A C 1
ATOM 787 O O . LEU A 1 96 ? -6.335 11.065 -5.610 1.00 65.62 96 LEU A O 1
ATOM 791 N N . PHE A 1 97 ? -8.125 12.373 -5.252 1.00 71.69 97 PHE A N 1
ATOM 792 C CA . PHE A 1 97 ? -7.362 13.590 -5.008 1.00 71.69 97 PHE A CA 1
ATOM 793 C C . PHE A 1 97 ? -6.572 13.497 -3.698 1.00 71.69 97 PHE A C 1
ATOM 795 O O . PHE A 1 97 ? -5.365 13.749 -3.678 1.00 71.69 97 PHE A O 1
ATOM 802 N N . LEU A 1 98 ? -7.223 13.046 -2.620 1.00 68.31 98 LEU A N 1
ATOM 803 C CA . LEU A 1 98 ? -6.563 12.773 -1.344 1.00 68.31 98 LEU A CA 1
ATOM 804 C C . LEU A 1 98 ? -5.520 11.663 -1.482 1.00 68.31 98 LEU A C 1
ATOM 806 O O . LEU A 1 98 ? -4.406 11.825 -0.993 1.00 68.31 98 LEU A O 1
ATOM 810 N N . PHE A 1 99 ? -5.825 10.579 -2.200 1.00 72.31 99 PHE A N 1
ATOM 811 C CA . PHE A 1 99 ? -4.865 9.519 -2.493 1.00 72.31 99 PHE A CA 1
ATOM 812 C C . PHE A 1 99 ? -3.657 10.068 -3.231 1.00 72.31 99 PHE A C 1
ATOM 814 O O . PHE A 1 99 ? -2.549 9.807 -2.800 1.00 72.31 99 PHE A O 1
ATOM 821 N N . THR A 1 100 ? -3.839 10.856 -4.288 1.00 68.81 100 THR A N 1
ATOM 822 C CA . THR A 1 100 ? -2.718 11.402 -5.062 1.00 68.81 100 THR A CA 1
ATOM 823 C C . THR A 1 100 ? -1.846 12.301 -4.188 1.00 68.81 100 THR A C 1
ATOM 825 O O . THR A 1 100 ? -0.640 12.104 -4.152 1.00 68.81 100 THR A O 1
ATOM 828 N N . LYS A 1 101 ? -2.441 13.196 -3.388 1.00 70.62 101 LYS A N 1
ATOM 829 C CA . LYS A 1 101 ? -1.716 14.057 -2.434 1.00 70.62 101 LYS A CA 1
ATOM 830 C C . LYS A 1 101 ? -0.972 13.260 -1.357 1.00 70.62 101 LYS A C 1
ATOM 832 O O . LYS A 1 101 ? 0.162 13.586 -1.009 1.00 70.62 101 LYS A O 1
ATOM 837 N N . VAL A 1 102 ? -1.605 12.228 -0.798 1.00 67.88 102 VAL A N 1
ATOM 838 C CA . VAL A 1 102 ? -1.017 11.397 0.264 1.00 67.88 102 VAL A CA 1
ATOM 839 C C . VAL A 1 102 ? 0.038 10.450 -0.307 1.00 67.88 102 VAL A C 1
ATOM 841 O O . VAL A 1 102 ? 1.086 10.283 0.3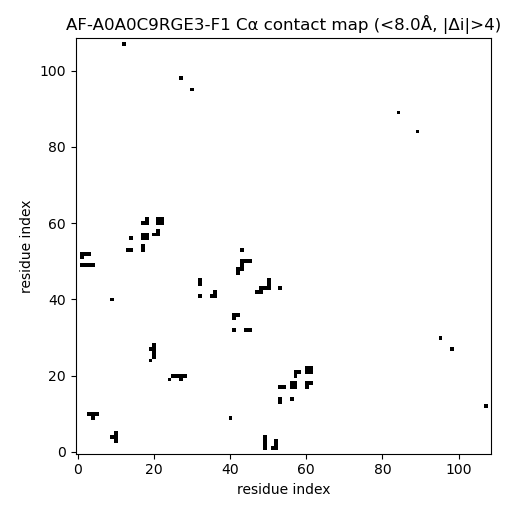01 1.00 67.88 102 VAL A O 1
ATOM 844 N N . PHE A 1 103 ? -0.193 9.882 -1.488 1.00 69.31 103 PHE A N 1
ATOM 845 C CA . PHE A 1 103 ? 0.737 9.025 -2.221 1.00 69.31 103 PHE A CA 1
ATOM 846 C C . PHE A 1 103 ? 1.964 9.809 -2.685 1.00 69.31 103 PHE A C 1
ATOM 848 O O . PHE A 1 103 ? 3.080 9.331 -2.526 1.00 69.31 103 PHE A O 1
ATOM 855 N N . GLU A 1 104 ? 1.778 11.041 -3.161 1.00 66.62 104 GLU A N 1
ATOM 856 C CA . GLU A 1 104 ? 2.870 11.951 -3.502 1.00 66.62 104 GLU A CA 1
ATOM 857 C C . GLU A 1 104 ? 3.694 12.321 -2.265 1.00 66.62 104 GLU A C 1
ATOM 859 O O . GLU A 1 104 ? 4.917 12.301 -2.311 1.00 66.62 104 GLU A O 1
ATOM 864 N N . LYS A 1 105 ? 3.046 12.555 -1.119 1.00 64.50 105 LYS A N 1
ATOM 865 C CA . LYS A 1 105 ? 3.737 12.763 0.163 1.00 64.50 105 LYS A CA 1
ATOM 866 C C . LYS A 1 105 ? 4.408 11.492 0.703 1.00 64.50 105 LYS A C 1
ATOM 868 O O . LYS A 1 105 ? 5.359 11.582 1.475 1.00 64.50 105 LYS A O 1
ATOM 873 N N . MET A 1 106 ? 3.916 10.317 0.314 1.00 63.62 106 MET A N 1
ATOM 874 C CA . MET A 1 106 ? 4.533 9.020 0.592 1.00 63.62 106 MET A CA 1
ATOM 875 C C . MET A 1 106 ? 5.607 8.641 -0.428 1.00 63.62 106 MET A C 1
ATOM 877 O O . MET A 1 106 ? 6.236 7.601 -0.206 1.00 63.62 106 MET A O 1
ATOM 881 N N . ASN A 1 107 ? 5.822 9.435 -1.498 1.00 54.66 107 ASN A N 1
ATOM 882 C CA . ASN A 1 107 ? 6.819 9.117 -2.516 1.00 54.66 107 ASN A CA 1
ATOM 883 C C . ASN A 1 107 ? 8.124 8.780 -1.815 1.00 54.66 107 ASN A C 1
ATOM 885 O O . ASN A 1 107 ? 8.664 9.544 -1.014 1.00 54.66 107 ASN A O 1
ATOM 889 N N . PHE A 1 108 ? 8.541 7.553 -2.083 1.00 63.44 108 PHE A N 1
ATOM 890 C CA . PHE A 1 108 ? 9.724 6.902 -1.579 1.00 63.44 108 PHE A CA 1
ATOM 891 C C . PHE A 1 108 ? 10.933 7.602 -2.203 1.00 63.44 108 PHE A C 1
ATOM 893 O O . PHE A 1 108 ? 11.495 7.107 -3.175 1.00 63.44 108 PHE A O 1
ATOM 900 N N . SER A 1 109 ? 11.229 8.806 -1.706 1.00 42.78 109 SER A N 1
ATOM 901 C CA . SER A 1 109 ? 12.503 9.482 -1.924 1.00 42.78 109 SER A CA 1
ATOM 902 C C . SER A 1 109 ? 13.636 8.725 -1.251 1.00 42.78 109 SER A C 1
ATOM 904 O O . SER A 1 109 ? 13.371 8.017 -0.247 1.00 42.78 109 SER A O 1
#

pLDDT: mean 71.28, std 18.9, range [33.22, 92.12]

Secondary structure (DSSP, 8-state):
--PPPSSHHHHHHHHHHHHHHHHH-THHHHHHHHHHTT-GGGGGGGT-TTHHHHHHHHHHHHHHTGGG-SSS-S-SSSSSSTTS--STTHHHHHHHHHHHHHHHHT---